Protein AF-A0A6G2D987-F1 (afdb_monomer_lite)

Structure (mmCIF, N/CA/C/O backbone):
data_AF-A0A6G2D987-F1
#
_entry.id   AF-A0A6G2D987-F1
#
loop_
_atom_site.group_PDB
_atom_site.id
_atom_site.type_symbol
_atom_site.label_atom_id
_atom_site.label_alt_id
_atom_site.label_comp_id
_atom_site.label_asym_id
_atom_site.label_entity_id
_atom_site.label_seq_id
_atom_site.pdbx_PDB_ins_code
_atom_site.Cartn_x
_atom_site.Cartn_y
_atom_site.Cartn_z
_atom_site.occupancy
_atom_site.B_iso_or_equiv
_atom_site.auth_seq_id
_atom_site.auth_comp_id
_atom_site.auth_asym_id
_atom_site.auth_atom_id
_atom_site.pdbx_PDB_model_num
ATOM 1 N N . ILE A 1 1 ? -11.519 9.032 15.284 1.00 76.81 1 ILE A N 1
ATOM 2 C CA . ILE A 1 1 ? -11.936 9.152 13.858 1.00 76.81 1 ILE A CA 1
ATOM 3 C C . ILE A 1 1 ? -11.381 10.424 13.221 1.00 76.81 1 ILE A C 1
ATOM 5 O O . ILE A 1 1 ? -10.622 10.294 12.270 1.00 76.81 1 ILE A O 1
ATOM 9 N N . ASN A 1 2 ? -11.698 11.618 13.744 1.00 85.25 2 ASN A N 1
ATOM 10 C CA . ASN A 1 2 ? -11.257 12.896 13.161 1.00 85.25 2 ASN A CA 1
ATOM 11 C C . ASN A 1 2 ? -9.733 12.971 12.940 1.00 85.25 2 ASN A C 1
ATOM 13 O O . ASN A 1 2 ? -9.279 13.287 11.845 1.00 85.25 2 ASN A O 1
ATOM 17 N N . ASP A 1 3 ? -8.944 12.543 13.926 1.00 89.19 3 ASP A N 1
ATOM 18 C CA . ASP A 1 3 ? -7.479 12.566 13.831 1.00 89.19 3 ASP A CA 1
ATOM 19 C C . ASP A 1 3 ? -6.942 11.689 12.690 1.00 89.19 3 ASP A C 1
ATOM 21 O O . ASP A 1 3 ? -6.034 12.094 11.975 1.00 89.19 3 ASP A O 1
ATOM 25 N N . MET A 1 4 ? -7.543 10.520 12.441 1.00 92.56 4 MET A N 1
ATOM 26 C CA . MET A 1 4 ? -7.134 9.645 11.332 1.00 92.56 4 MET A CA 1
ATOM 27 C C . MET A 1 4 ? -7.434 10.265 9.964 1.00 92.56 4 MET A C 1
ATOM 29 O O . MET A 1 4 ? -6.673 10.059 9.019 1.00 92.56 4 MET A O 1
ATOM 33 N N . LEU A 1 5 ? -8.519 11.038 9.856 1.00 94.19 5 LEU A N 1
ATOM 34 C CA . LEU A 1 5 ? -8.853 11.779 8.638 1.00 94.19 5 LEU A CA 1
ATOM 35 C C . LEU A 1 5 ? -7.885 12.949 8.422 1.00 94.19 5 LEU A C 1
ATOM 37 O O . LEU A 1 5 ? -7.445 13.173 7.295 1.00 94.19 5 LEU A O 1
ATOM 41 N N . LEU A 1 6 ? -7.496 13.646 9.493 1.00 96.44 6 LEU A N 1
ATOM 42 C CA . LEU A 1 6 ? -6.476 14.697 9.437 1.00 96.44 6 LEU A CA 1
ATOM 43 C C . LEU A 1 6 ? -5.104 14.137 9.044 1.00 96.44 6 LEU A C 1
ATOM 45 O O . LEU A 1 6 ? -4.430 14.721 8.198 1.00 96.44 6 LEU A O 1
ATOM 49 N N . ILE A 1 7 ? -4.717 12.979 9.583 1.00 97.06 7 ILE A N 1
ATOM 50 C CA . ILE A 1 7 ? -3.484 12.276 9.199 1.00 97.06 7 ILE A CA 1
ATOM 51 C C . ILE A 1 7 ? -3.520 11.895 7.716 1.00 97.06 7 ILE A C 1
ATOM 53 O O . ILE A 1 7 ? -2.552 12.115 6.992 1.00 97.06 7 ILE A O 1
ATOM 57 N N . ARG A 1 8 ? -4.651 11.378 7.227 1.00 97.00 8 ARG A N 1
ATOM 58 C CA . ARG A 1 8 ? -4.820 11.047 5.806 1.00 97.00 8 ARG A CA 1
ATOM 59 C C . ARG A 1 8 ? -4.686 12.274 4.910 1.00 97.00 8 ARG A C 1
ATOM 61 O O . ARG A 1 8 ? -4.002 12.222 3.890 1.00 97.00 8 ARG A O 1
ATOM 68 N N . LEU A 1 9 ? -5.305 13.390 5.298 1.00 96.88 9 LEU A N 1
ATOM 69 C CA . LEU A 1 9 ? -5.160 14.660 4.589 1.00 96.88 9 LEU A CA 1
ATOM 70 C C . LEU A 1 9 ? -3.699 15.124 4.578 1.00 96.88 9 LEU A C 1
ATOM 72 O O . LEU A 1 9 ? -3.197 15.530 3.530 1.00 96.88 9 LEU A O 1
ATOM 76 N N . PHE A 1 10 ? -3.009 15.021 5.716 1.00 97.38 10 PHE A N 1
ATOM 77 C CA . PHE A 1 10 ? -1.584 15.314 5.816 1.00 97.38 10 PHE A CA 1
ATOM 78 C C . PHE A 1 10 ? -0.765 14.461 4.835 1.00 97.38 10 PHE A C 1
ATOM 80 O O . PHE A 1 10 ? 0.037 15.014 4.083 1.00 97.38 10 PHE A O 1
ATOM 87 N N . PHE A 1 11 ? -1.008 13.149 4.747 1.00 98.06 11 PHE A N 1
ATOM 88 C CA . PHE A 1 11 ? -0.324 12.283 3.779 1.00 98.06 11 PHE A CA 1
ATOM 89 C C . PHE A 1 11 ? -0.594 12.685 2.324 1.00 98.06 11 PHE A C 1
ATOM 91 O O . PHE A 1 11 ? 0.346 12.796 1.536 1.00 98.06 11 PHE A O 1
ATOM 98 N N . TYR A 1 12 ? -1.838 13.008 1.959 1.00 96.75 12 TYR A N 1
ATOM 99 C CA . TYR A 1 12 ? -2.126 13.511 0.611 1.00 96.75 12 TYR A CA 1
ATOM 100 C C . TYR A 1 12 ? -1.392 14.818 0.297 1.00 96.75 12 TYR A C 1
ATOM 102 O O . TYR A 1 12 ? -0.868 14.976 -0.806 1.00 96.75 12 TYR A O 1
ATOM 110 N N . GLN A 1 13 ? -1.289 15.735 1.262 1.00 96.44 13 GLN A N 1
ATOM 111 C CA . GLN A 1 13 ? -0.483 16.943 1.091 1.00 96.44 13 GLN A CA 1
ATOM 112 C C . GLN A 1 13 ? 0.999 16.600 0.898 1.00 96.44 13 GLN A C 1
ATOM 114 O O . GLN A 1 13 ? 1.645 17.164 0.014 1.00 96.44 13 GLN A O 1
ATOM 119 N N . MET A 1 14 ? 1.537 15.652 1.671 1.00 96.56 14 MET A N 1
ATOM 120 C CA . MET A 1 14 ? 2.927 15.207 1.537 1.00 96.56 14 MET A CA 1
ATOM 121 C C . MET A 1 14 ? 3.220 14.640 0.145 1.00 96.56 14 MET A C 1
ATOM 123 O O . MET A 1 14 ? 4.253 14.975 -0.434 1.00 96.56 14 MET A O 1
ATOM 127 N N . LEU A 1 15 ? 2.301 13.871 -0.447 1.00 95.06 15 LEU A N 1
ATOM 128 C CA . LEU A 1 15 ? 2.470 13.310 -1.795 1.00 95.06 15 LEU A CA 1
ATOM 129 C C . LEU A 1 15 ? 2.647 14.371 -2.890 1.00 95.06 15 LEU A C 1
ATOM 131 O O . LEU A 1 15 ? 3.294 14.091 -3.899 1.00 95.06 15 LEU A O 1
ATOM 135 N N . ILE A 1 16 ? 2.142 15.589 -2.696 1.00 94.19 16 ILE A N 1
ATOM 136 C CA . ILE A 1 16 ? 2.274 16.695 -3.659 1.00 94.19 16 ILE A CA 1
ATOM 137 C C . ILE A 1 16 ? 3.572 17.486 -3.424 1.00 94.19 16 ILE A C 1
ATOM 139 O O . ILE A 1 16 ? 4.127 18.090 -4.345 1.00 94.19 16 ILE A O 1
ATOM 143 N N . ARG A 1 17 ? 4.105 17.468 -2.198 1.00 93.31 17 ARG A N 1
ATOM 144 C CA . ARG A 1 17 ? 5.300 18.234 -1.827 1.00 93.31 17 ARG A CA 1
ATOM 145 C C . ARG A 1 17 ? 6.576 17.673 -2.455 1.00 93.31 17 ARG A C 1
ATOM 147 O O . ARG A 1 17 ? 6.749 16.464 -2.623 1.00 93.31 17 ARG A O 1
ATOM 154 N N . LYS A 1 18 ? 7.505 18.588 -2.755 1.00 90.94 18 LYS A N 1
ATOM 155 C CA . LYS A 1 18 ? 8.862 18.270 -3.235 1.00 90.94 18 LYS A CA 1
ATOM 156 C C . LYS A 1 18 ? 9.834 17.966 -2.092 1.00 90.94 18 LYS A C 1
ATOM 158 O O . LYS A 1 18 ? 10.800 17.246 -2.291 1.00 90.94 18 LYS A O 1
ATOM 163 N N . ASP A 1 19 ? 9.576 18.500 -0.900 1.00 93.31 19 ASP A N 1
ATOM 16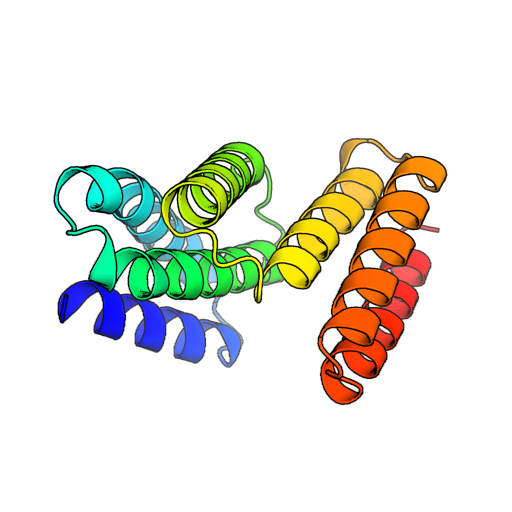4 C CA . ASP A 1 19 ? 10.429 18.384 0.286 1.00 93.31 19 ASP A CA 1
ATOM 165 C C . ASP A 1 19 ? 9.952 17.311 1.282 1.00 93.31 19 ASP A C 1
ATOM 167 O O . ASP A 1 19 ? 10.329 17.362 2.451 1.00 93.31 19 ASP A O 1
ATOM 171 N N . LEU A 1 20 ? 9.156 16.330 0.825 1.00 93.81 20 LEU A N 1
ATOM 172 C CA . LEU A 1 20 ? 8.602 15.237 1.642 1.00 93.81 20 LEU A CA 1
ATOM 173 C C . LEU A 1 20 ? 9.678 14.561 2.507 1.00 93.81 20 LEU A C 1
ATOM 175 O O . LEU A 1 20 ? 9.430 14.286 3.677 1.00 93.81 20 LEU A O 1
ATOM 179 N N . ALA A 1 21 ? 10.893 14.385 1.978 1.00 93.44 21 ALA A N 1
ATOM 180 C CA . ALA A 1 21 ? 12.013 13.769 2.692 1.00 93.44 21 ALA A CA 1
ATOM 181 C C . ALA A 1 21 ? 12.336 14.426 4.054 1.00 93.44 21 ALA A C 1
ATOM 183 O O . ALA A 1 21 ? 12.824 13.758 4.960 1.00 93.44 21 ALA A O 1
ATOM 184 N N . LYS A 1 22 ? 12.012 15.712 4.251 1.00 95.31 22 LYS A N 1
ATOM 185 C CA . LYS A 1 22 ? 12.189 16.402 5.544 1.00 95.31 22 LYS A CA 1
ATOM 186 C C . LYS A 1 22 ? 11.211 15.933 6.626 1.00 95.31 22 LYS A C 1
ATOM 188 O O . LYS A 1 22 ? 11.439 16.177 7.807 1.00 95.31 22 LYS A O 1
ATOM 193 N N . PHE A 1 23 ? 10.122 15.283 6.227 1.00 95.75 23 PHE A N 1
ATOM 194 C CA . PHE A 1 23 ? 9.012 14.880 7.084 1.00 95.75 23 PHE A CA 1
ATOM 195 C C . PHE A 1 23 ? 8.976 13.368 7.345 1.00 95.75 23 PHE A C 1
ATOM 197 O O . PHE A 1 23 ? 8.041 12.904 7.992 1.00 95.75 23 PHE A O 1
ATOM 204 N N . ILE A 1 24 ? 9.983 12.603 6.901 1.00 95.31 24 ILE A N 1
ATOM 205 C CA . ILE A 1 24 ? 10.034 11.134 7.046 1.00 95.31 24 ILE A CA 1
ATOM 206 C C . ILE A 1 24 ? 9.792 10.710 8.495 1.00 95.31 24 ILE A C 1
ATOM 208 O O . ILE A 1 24 ? 8.837 9.989 8.761 1.00 95.31 24 ILE A O 1
ATOM 212 N N . ASN A 1 25 ? 10.543 11.277 9.444 1.00 95.25 25 ASN A N 1
ATOM 213 C CA . ASN A 1 25 ? 10.391 10.958 10.867 1.00 95.25 25 ASN A CA 1
ATOM 214 C C . ASN A 1 25 ? 8.971 11.224 11.402 1.00 95.25 25 ASN A C 1
ATOM 216 O O . ASN A 1 25 ? 8.540 10.594 12.364 1.00 95.25 25 ASN A O 1
ATOM 220 N N . GLN A 1 26 ? 8.251 12.200 10.839 1.00 96.56 26 GLN A N 1
ATOM 221 C CA . GLN A 1 26 ? 6.865 12.477 11.228 1.00 96.56 26 GLN A CA 1
ATOM 222 C C . GLN A 1 26 ? 5.916 11.457 10.599 1.00 96.56 26 GLN A C 1
ATOM 224 O O . GLN A 1 26 ? 5.040 10.942 11.288 1.00 96.56 26 GLN A O 1
ATOM 229 N N . ILE A 1 27 ? 6.118 11.131 9.320 1.00 96.81 27 ILE A N 1
ATOM 230 C CA . ILE A 1 27 ? 5.339 10.119 8.603 1.00 96.81 27 ILE A CA 1
ATOM 231 C C . ILE A 1 27 ? 5.474 8.761 9.294 1.00 96.81 27 ILE A C 1
ATOM 233 O O . ILE A 1 27 ? 4.458 8.147 9.597 1.00 96.81 27 ILE A O 1
ATOM 237 N N . GLU A 1 28 ? 6.687 8.323 9.628 1.00 95.50 28 GLU A N 1
ATOM 238 C CA . GLU A 1 28 ? 6.925 7.049 10.318 1.00 95.50 28 GLU A CA 1
ATOM 239 C C . GLU A 1 28 ? 6.233 6.991 11.683 1.00 95.50 28 GLU A C 1
ATOM 241 O O . GLU A 1 28 ? 5.556 6.013 11.994 1.00 95.50 28 GLU A O 1
ATOM 246 N N . LYS A 1 29 ? 6.314 8.065 12.481 1.00 95.75 29 LYS A N 1
ATOM 247 C CA . LYS A 1 29 ? 5.600 8.145 13.767 1.00 95.75 29 LYS A CA 1
ATOM 248 C C . LYS A 1 29 ? 4.089 8.010 13.594 1.00 95.75 29 LYS A C 1
ATOM 250 O O . LYS A 1 29 ? 3.446 7.311 14.375 1.00 95.75 29 LYS A O 1
ATOM 255 N N . LEU A 1 30 ? 3.523 8.666 12.581 1.00 96.94 30 LEU A N 1
ATOM 256 C CA . LEU A 1 30 ? 2.097 8.562 12.274 1.00 96.94 30 LEU A CA 1
ATOM 257 C C . LEU A 1 30 ? 1.729 7.158 11.777 1.00 96.94 30 LEU A C 1
ATOM 259 O O . LEU A 1 30 ? 0.686 6.642 12.161 1.00 96.94 30 LEU A O 1
ATOM 263 N N . MET A 1 31 ? 2.587 6.514 10.987 1.00 96.31 31 MET A N 1
ATOM 264 C CA . MET A 1 31 ? 2.374 5.142 10.518 1.00 96.31 31 MET A CA 1
ATOM 265 C C . MET A 1 31 ? 2.363 4.127 11.665 1.00 96.31 31 MET A C 1
ATOM 267 O O . MET A 1 31 ? 1.446 3.310 11.747 1.00 96.31 31 MET A O 1
ATOM 271 N N . LEU A 1 32 ? 3.306 4.229 12.605 1.00 94.94 32 LEU A N 1
ATOM 272 C CA . LEU A 1 32 ? 3.313 3.402 13.816 1.00 94.94 32 LEU A CA 1
ATOM 273 C C . LEU A 1 32 ? 2.069 3.650 14.677 1.00 94.94 32 LEU A C 1
ATOM 275 O O . LEU A 1 32 ? 1.445 2.708 15.161 1.00 94.94 32 LEU A O 1
ATOM 279 N N . PHE A 1 33 ? 1.659 4.912 14.822 1.00 94.69 33 PHE A N 1
ATOM 280 C CA . PHE A 1 33 ? 0.421 5.252 15.517 1.00 94.69 33 PHE A CA 1
ATOM 281 C C . PHE A 1 33 ? -0.809 4.591 14.870 1.00 94.69 33 PHE A C 1
ATOM 283 O O . PHE A 1 33 ? -1.673 4.085 15.585 1.00 94.69 33 PHE A O 1
ATOM 290 N N . LEU A 1 34 ? -0.889 4.544 13.535 1.00 94.50 34 LEU A N 1
ATOM 291 C CA . LEU A 1 34 ? -2.011 3.929 12.813 1.00 94.50 34 LEU A CA 1
ATOM 292 C C . LEU A 1 34 ? -2.117 2.417 13.035 1.00 94.50 34 LEU A C 1
ATOM 294 O O . LEU A 1 34 ? -3.236 1.908 13.112 1.00 94.50 34 LEU A O 1
ATOM 298 N N . LEU A 1 35 ? -0.992 1.709 13.181 1.00 93.69 35 LEU A N 1
ATOM 299 C CA . LEU A 1 35 ? -1.001 0.284 13.535 1.00 93.69 35 LEU A CA 1
ATOM 300 C C . LEU A 1 35 ? -1.699 0.044 14.881 1.00 93.69 35 LEU A C 1
ATOM 302 O O . LEU A 1 35 ? -2.508 -0.875 15.019 1.00 93.69 35 LEU A O 1
ATOM 306 N N . GLU A 1 36 ? -1.450 0.922 15.849 1.00 92.19 36 GLU A N 1
ATOM 307 C CA . GLU A 1 36 ? -2.043 0.847 17.183 1.00 92.19 36 GLU A CA 1
ATOM 308 C C . GLU A 1 36 ? -3.523 1.265 17.204 1.00 92.19 36 GLU A C 1
ATOM 310 O O . GLU A 1 36 ? -4.305 0.740 18.003 1.00 92.19 36 GLU A O 1
ATOM 315 N N . GLN A 1 37 ? -3.958 2.145 16.290 1.00 90.25 37 GLN A N 1
ATOM 316 C CA . GLN A 1 37 ? -5.350 2.623 16.240 1.00 90.25 37 GLN A CA 1
ATOM 317 C C . GLN A 1 37 ? -6.377 1.520 15.997 1.00 90.25 37 GLN A C 1
ATOM 319 O O . GLN A 1 37 ? -7.539 1.645 16.392 1.00 90.25 37 GLN A O 1
ATOM 324 N N . LYS A 1 38 ? -5.964 0.404 15.408 1.00 83.75 38 LYS A N 1
ATOM 325 C CA . LYS A 1 38 ? -6.824 -0.759 15.197 1.00 83.75 38 LYS A CA 1
ATOM 326 C C . LYS A 1 38 ? -7.358 -1.373 16.494 1.00 83.75 38 LYS A C 1
ATOM 328 O O . LYS A 1 38 ? -8.449 -1.938 16.480 1.00 83.75 38 LYS A O 1
ATOM 333 N N . LYS A 1 39 ? -6.622 -1.241 17.605 1.00 86.94 39 LYS A N 1
ATOM 334 C CA . LYS A 1 39 ? -7.009 -1.775 18.924 1.00 86.94 39 LYS A CA 1
ATOM 335 C C . LYS A 1 39 ? -8.171 -1.006 19.558 1.00 86.94 39 LYS A C 1
ATOM 337 O O . LYS A 1 39 ? -8.884 -1.558 20.386 1.00 86.94 39 LYS A O 1
ATOM 342 N N . VAL A 1 40 ? -8.349 0.259 19.177 1.00 89.00 40 VAL A N 1
ATOM 343 C CA . VAL A 1 40 ? -9.330 1.182 19.778 1.00 89.00 40 VAL A CA 1
ATOM 344 C C . VAL A 1 40 ? -10.439 1.599 18.813 1.00 89.00 40 VAL A C 1
ATOM 346 O O . VAL A 1 40 ? -11.458 2.142 19.232 1.00 89.00 40 VAL A O 1
ATOM 349 N N . THR A 1 41 ? -10.253 1.361 17.516 1.00 91.25 41 THR A N 1
ATOM 350 C CA . THR A 1 41 ? -11.225 1.718 16.480 1.00 91.25 41 THR A CA 1
ATOM 351 C C . THR A 1 41 ? -12.251 0.603 16.311 1.00 91.25 41 THR A C 1
ATOM 353 O O . THR A 1 41 ? -11.908 -0.576 16.326 1.00 91.25 41 THR A O 1
ATOM 356 N N . GLN A 1 42 ? -13.517 0.974 16.134 1.00 92.75 42 GLN A N 1
ATOM 357 C CA . GLN A 1 42 ? -14.580 0.016 15.833 1.00 92.75 42 GLN A CA 1
ATOM 358 C C . GLN A 1 42 ? -14.455 -0.504 14.395 1.00 92.75 42 GLN A C 1
ATOM 360 O O . GLN A 1 42 ? -13.960 0.206 13.513 1.00 92.75 42 GLN A O 1
ATOM 365 N N . ILE A 1 43 ? -14.908 -1.734 14.153 1.00 92.00 43 ILE A N 1
ATOM 366 C CA . ILE A 1 43 ? -14.718 -2.436 12.877 1.00 92.00 43 ILE A CA 1
ATOM 367 C C . ILE A 1 43 ? -15.324 -1.681 11.686 1.00 92.00 43 ILE A C 1
ATOM 369 O O . ILE A 1 43 ? -14.728 -1.642 10.612 1.00 92.00 43 ILE A O 1
ATOM 373 N N . GLU A 1 44 ? -16.444 -0.986 11.892 1.00 91.94 44 GLU A N 1
ATOM 374 C CA . GLU A 1 44 ? -17.142 -0.197 10.871 1.00 91.94 44 GLU A CA 1
ATOM 375 C C . GLU A 1 44 ? -16.278 0.958 10.353 1.00 91.94 44 GLU A C 1
ATOM 377 O O . GLU A 1 44 ? -16.488 1.449 9.250 1.00 91.94 44 GLU A O 1
ATOM 382 N N . ASN A 1 45 ? -15.278 1.379 11.132 1.00 94.25 45 ASN A N 1
ATOM 383 C CA . ASN A 1 45 ? -14.366 2.469 10.804 1.00 94.25 45 ASN A CA 1
ATOM 384 C C . ASN A 1 45 ? -12.983 1.984 10.341 1.00 94.25 45 ASN A C 1
ATOM 386 O O . ASN A 1 45 ? -12.093 2.803 10.100 1.00 94.25 45 ASN A O 1
ATOM 390 N N . TYR A 1 46 ? -12.772 0.674 10.180 1.00 95.12 46 TYR A N 1
ATOM 391 C CA . TYR A 1 46 ? -11.485 0.126 9.735 1.00 95.12 46 TYR A CA 1
ATOM 392 C C . TYR A 1 46 ? -11.083 0.588 8.333 1.00 95.12 46 TYR A C 1
ATOM 394 O O . TYR A 1 46 ? -9.890 0.718 8.055 1.00 95.12 46 TYR A O 1
ATOM 402 N N . PHE A 1 47 ? -12.049 0.916 7.469 1.00 94.06 47 PHE A N 1
ATOM 403 C CA . PHE A 1 47 ? -11.765 1.485 6.150 1.00 94.06 47 PHE A CA 1
ATOM 404 C C . PHE A 1 47 ? -10.961 2.794 6.242 1.00 94.06 47 PHE A C 1
ATOM 406 O O . PHE A 1 47 ? -10.144 3.068 5.365 1.00 94.06 47 PHE A O 1
ATOM 413 N N . ILE A 1 48 ? -11.136 3.574 7.319 1.00 95.12 48 ILE A N 1
ATOM 414 C CA . ILE A 1 48 ? -10.378 4.808 7.549 1.00 95.12 48 ILE A CA 1
ATOM 415 C C . ILE A 1 48 ? -8.913 4.462 7.806 1.00 95.12 48 ILE A C 1
ATOM 417 O O . ILE A 1 48 ? -8.045 5.01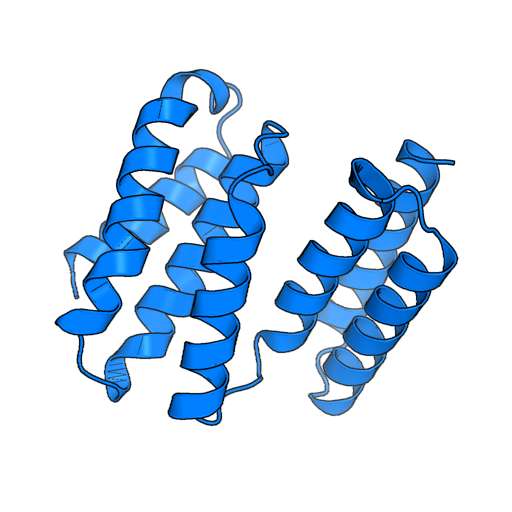3 7.140 1.00 95.12 48 ILE A O 1
ATOM 421 N N . ILE A 1 49 ? -8.635 3.514 8.709 1.00 95.56 49 ILE A N 1
ATOM 422 C CA . ILE A 1 49 ? -7.263 3.063 8.995 1.00 95.56 49 ILE A CA 1
ATOM 423 C C . ILE A 1 49 ? -6.617 2.510 7.727 1.00 95.56 49 ILE A C 1
ATOM 425 O O . ILE A 1 49 ? -5.503 2.904 7.397 1.00 95.56 49 ILE A O 1
ATOM 429 N N . ARG A 1 50 ? -7.325 1.641 6.994 1.00 96.44 50 ARG A N 1
ATOM 430 C CA . ARG A 1 50 ? -6.851 1.047 5.738 1.00 96.44 50 ARG A CA 1
ATOM 431 C C . ARG A 1 50 ? -6.438 2.116 4.733 1.00 96.44 50 ARG A C 1
ATOM 433 O O . ARG A 1 50 ? -5.317 2.095 4.233 1.00 96.44 50 ARG A O 1
ATOM 440 N N . ASP A 1 51 ? -7.338 3.048 4.435 1.00 96.56 51 ASP A N 1
ATOM 441 C CA . ASP A 1 51 ? -7.086 4.085 3.439 1.00 96.56 51 ASP A CA 1
ATOM 442 C C . ASP A 1 51 ? -5.957 5.028 3.887 1.00 96.56 51 ASP A C 1
ATOM 444 O O . ASP A 1 51 ? -5.131 5.440 3.069 1.00 96.56 51 ASP A O 1
ATOM 448 N N . THR A 1 52 ? -5.892 5.347 5.185 1.00 97.12 52 THR A N 1
ATOM 449 C CA . THR A 1 52 ? -4.826 6.180 5.749 1.00 97.12 52 THR A CA 1
ATOM 450 C C . THR A 1 52 ? -3.471 5.467 5.694 1.00 97.12 52 THR A C 1
ATOM 452 O O . THR A 1 52 ? -2.499 6.077 5.247 1.00 97.12 52 THR A O 1
ATOM 455 N N . LEU A 1 53 ? -3.400 4.179 6.050 1.00 97.19 53 LEU A N 1
ATOM 456 C CA . LEU A 1 53 ? -2.186 3.361 5.931 1.00 97.19 53 LEU A CA 1
ATOM 457 C C . LEU A 1 53 ? -1.686 3.318 4.487 1.00 97.19 53 LEU A C 1
ATOM 459 O O . LEU A 1 53 ? -0.518 3.605 4.252 1.00 97.19 53 LEU A O 1
ATOM 463 N N . ILE A 1 54 ? -2.566 3.054 3.516 1.00 97.56 54 ILE A N 1
ATOM 464 C CA . ILE A 1 54 ? -2.200 3.052 2.090 1.00 97.56 54 ILE A CA 1
ATOM 465 C C . ILE A 1 54 ? -1.602 4.405 1.684 1.00 97.56 54 ILE A C 1
ATOM 467 O O . ILE A 1 54 ? -0.551 4.447 1.049 1.00 97.56 54 ILE A O 1
ATOM 471 N N . SER A 1 55 ? -2.227 5.521 2.077 1.00 97.31 55 SER A N 1
ATOM 472 C CA . SER A 1 55 ? -1.700 6.850 1.738 1.00 97.31 55 SER A CA 1
ATOM 473 C C . SER A 1 55 ? -0.329 7.136 2.364 1.00 97.31 55 SER A C 1
ATOM 475 O O . SER A 1 55 ? 0.533 7.702 1.692 1.00 97.31 55 SER A O 1
ATOM 477 N N . GLY A 1 56 ? -0.090 6.698 3.603 1.00 97.44 56 GLY A N 1
ATOM 478 C CA . GLY A 1 56 ? 1.210 6.847 4.256 1.00 97.44 56 GLY A CA 1
ATOM 479 C C . GLY A 1 56 ? 2.281 5.926 3.667 1.00 97.44 56 GLY A C 1
ATOM 480 O O . GLY A 1 56 ? 3.412 6.366 3.463 1.00 97.44 56 GLY A O 1
ATOM 481 N N . MET A 1 57 ? 1.923 4.697 3.277 1.00 97.62 57 MET A N 1
ATOM 482 C CA . MET A 1 57 ? 2.811 3.807 2.519 1.00 97.62 57 MET A CA 1
ATOM 483 C C 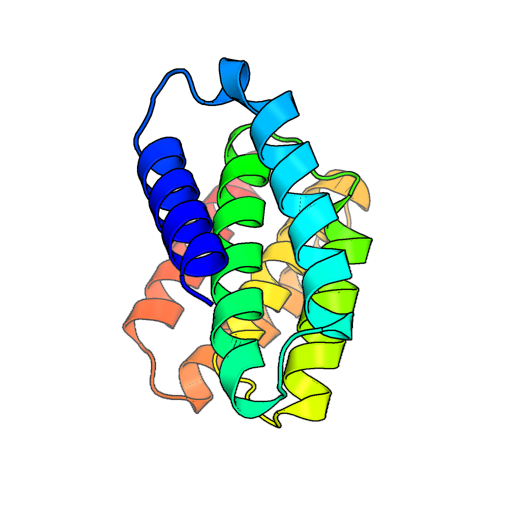. MET A 1 57 ? 3.235 4.440 1.190 1.00 97.62 57 MET A C 1
ATOM 485 O O . MET A 1 57 ? 4.416 4.409 0.861 1.00 97.62 57 MET A O 1
ATOM 489 N N . CYS A 1 58 ? 2.328 5.100 0.460 1.00 96.25 58 CYS A N 1
ATOM 490 C CA . CYS A 1 58 ? 2.703 5.848 -0.745 1.00 96.25 58 CYS A CA 1
ATOM 491 C C . CYS A 1 58 ? 3.711 6.974 -0.446 1.00 96.25 58 CYS A C 1
ATOM 493 O O . CYS A 1 58 ? 4.614 7.220 -1.247 1.00 96.25 58 CYS A O 1
ATOM 495 N N . CYS A 1 59 ? 3.581 7.670 0.692 1.00 97.06 59 CYS A N 1
ATOM 496 C CA . CYS A 1 59 ? 4.554 8.691 1.089 1.00 97.06 59 CYS A CA 1
ATOM 497 C C . CYS A 1 59 ? 5.940 8.088 1.326 1.00 97.06 59 CYS A C 1
ATOM 499 O O . CYS A 1 59 ? 6.924 8.635 0.832 1.00 97.06 59 CYS A O 1
ATOM 501 N N . LEU A 1 60 ? 6.002 6.980 2.065 1.00 96.06 60 LEU A N 1
ATOM 502 C CA . LEU A 1 60 ? 7.240 6.265 2.369 1.00 96.06 60 LEU A CA 1
ATOM 503 C C . LEU A 1 60 ? 7.892 5.686 1.103 1.00 96.06 60 LEU A C 1
ATOM 505 O O . LEU A 1 60 ? 9.096 5.836 0.900 1.00 96.06 60 LEU A O 1
ATOM 509 N N . GLU A 1 61 ? 7.089 5.133 0.193 1.00 94.06 61 GLU A N 1
ATOM 510 C CA . GLU A 1 61 ? 7.555 4.608 -1.092 1.00 94.06 61 GLU A CA 1
ATOM 511 C C . GLU A 1 61 ? 8.192 5.701 -1.961 1.00 94.06 61 GLU A C 1
ATOM 513 O O . GLU A 1 61 ? 9.259 5.497 -2.540 1.00 94.06 61 GLU A O 1
ATOM 518 N N . LYS A 1 62 ? 7.603 6.906 -1.987 1.00 92.94 62 LYS A N 1
ATOM 519 C CA . LYS A 1 62 ? 8.129 8.051 -2.750 1.00 92.94 62 LYS A CA 1
ATOM 520 C C . LYS A 1 62 ? 9.537 8.479 -2.310 1.00 92.94 62 LYS A C 1
ATOM 522 O O . LYS A 1 62 ? 10.262 9.085 -3.097 1.00 92.94 62 LYS A O 1
ATOM 527 N N . VAL A 1 63 ? 9.926 8.175 -1.073 1.00 92.88 63 VAL A N 1
ATOM 528 C CA . VAL A 1 63 ? 11.273 8.436 -0.531 1.00 92.88 63 VAL A CA 1
ATOM 529 C C . VAL A 1 63 ? 12.119 7.178 -0.358 1.00 92.88 63 VAL A C 1
ATOM 531 O O . VAL A 1 63 ? 13.233 7.267 0.149 1.00 92.88 63 VAL A O 1
ATOM 534 N N . GLY A 1 64 ? 11.625 6.022 -0.804 1.00 90.44 64 GLY A N 1
ATOM 535 C CA . GLY A 1 64 ? 12.355 4.758 -0.772 1.00 90.44 64 GLY A CA 1
ATOM 536 C C . GLY A 1 64 ? 12.492 4.116 0.611 1.00 90.44 64 GLY A C 1
ATOM 537 O O . GLY A 1 64 ? 13.324 3.228 0.764 1.00 90.44 64 GLY A O 1
ATOM 538 N N . VAL A 1 65 ? 11.701 4.527 1.606 1.00 91.75 65 VAL A N 1
ATOM 539 C CA . VAL A 1 65 ? 11.696 3.907 2.943 1.00 91.75 65 VAL A CA 1
ATOM 540 C C . VAL A 1 65 ? 10.691 2.758 2.942 1.00 91.75 65 VAL A C 1
ATOM 542 O O . VAL A 1 65 ? 9.491 2.987 3.043 1.00 91.75 65 VAL A O 1
ATOM 545 N N . THR A 1 66 ? 11.161 1.519 2.798 1.00 89.06 66 THR A N 1
ATOM 546 C CA . THR A 1 66 ? 10.270 0.350 2.632 1.00 89.06 66 THR A CA 1
ATOM 547 C C . THR A 1 66 ? 10.484 -0.788 3.618 1.00 89.06 66 THR A C 1
ATOM 549 O O . THR A 1 66 ? 9.730 -1.757 3.590 1.00 89.06 66 THR A O 1
ATOM 552 N N . ASP A 1 67 ? 11.456 -0.677 4.519 1.00 87.00 67 ASP A N 1
ATOM 553 C CA . ASP A 1 67 ? 11.824 -1.765 5.438 1.00 87.00 67 ASP A CA 1
ATOM 554 C C . ASP A 1 67 ? 10.679 -2.154 6.390 1.00 87.00 67 ASP A C 1
ATOM 556 O O . ASP A 1 67 ? 10.556 -3.304 6.798 1.00 87.00 67 ASP A O 1
ATOM 560 N N . CYS A 1 68 ? 9.785 -1.211 6.692 1.00 86.69 68 CYS A N 1
ATOM 561 C CA . CYS A 1 68 ? 8.625 -1.401 7.564 1.00 86.69 68 CYS A CA 1
ATOM 562 C C . CYS A 1 68 ? 7.343 -1.858 6.838 1.00 86.69 68 CYS A C 1
ATOM 564 O O . CYS A 1 68 ? 6.292 -1.990 7.464 1.00 86.69 68 CYS A O 1
ATOM 566 N N . PHE A 1 69 ? 7.383 -2.104 5.522 1.00 93.88 69 PHE A N 1
ATOM 567 C CA . PHE A 1 69 ? 6.165 -2.391 4.748 1.00 93.88 69 PHE A CA 1
ATOM 568 C C . PHE A 1 69 ? 5.478 -3.696 5.150 1.00 93.88 69 PHE A C 1
ATOM 570 O O . PHE A 1 69 ? 4.254 -3.769 5.072 1.00 93.88 69 PHE A O 1
ATOM 577 N N . ASN A 1 70 ? 6.226 -4.690 5.632 1.00 92.81 70 ASN A N 1
ATOM 578 C CA . ASN A 1 70 ? 5.657 -5.976 6.040 1.00 92.81 70 ASN A CA 1
ATOM 579 C C . ASN A 1 70 ? 4.636 -5.822 7.179 1.00 92.81 70 ASN A C 1
ATOM 581 O O . ASN A 1 70 ? 3.567 -6.433 7.128 1.00 92.81 70 ASN A O 1
ATOM 585 N N . ASP A 1 71 ? 4.909 -4.947 8.151 1.00 94.44 71 ASP A N 1
ATOM 586 C CA . ASP A 1 71 ? 3.997 -4.689 9.270 1.00 94.44 71 ASP A CA 1
ATOM 587 C C . ASP A 1 71 ? 2.700 -4.025 8.787 1.00 94.44 71 ASP A C 1
ATOM 589 O O . ASP A 1 71 ? 1.595 -4.404 9.189 1.00 94.44 71 ASP A O 1
ATOM 593 N N . TYR A 1 72 ? 2.812 -3.065 7.864 1.00 96.12 72 TYR A N 1
ATOM 594 C CA . TYR A 1 72 ? 1.652 -2.382 7.293 1.00 96.12 72 TYR A CA 1
ATOM 595 C C . TYR A 1 72 ? 0.828 -3.305 6.394 1.00 96.12 72 TYR A C 1
ATOM 597 O O . TYR A 1 72 ? -0.399 -3.301 6.485 1.00 96.12 72 TYR A O 1
ATOM 605 N N . LEU A 1 73 ? 1.476 -4.131 5.570 1.00 96.12 73 LEU A N 1
ATOM 606 C CA . LEU A 1 73 ? 0.805 -5.100 4.704 1.00 96.12 73 LEU A CA 1
ATOM 607 C C . LEU A 1 73 ? 0.068 -6.167 5.517 1.00 96.12 73 LEU A C 1
ATOM 609 O O . LEU A 1 73 ? -1.081 -6.479 5.204 1.00 96.12 73 LEU A O 1
ATOM 613 N N . SER A 1 74 ? 0.680 -6.662 6.594 1.00 95.19 74 SER A N 1
ATOM 614 C CA . SER A 1 74 ? 0.032 -7.573 7.543 1.00 95.19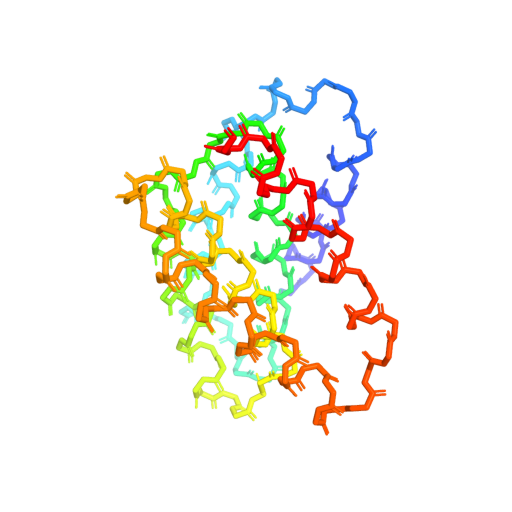 74 SER A CA 1
ATOM 615 C C . SER A 1 74 ? -1.202 -6.928 8.184 1.00 95.19 74 SER A C 1
ATOM 617 O O . SER A 1 74 ? -2.287 -7.516 8.214 1.00 95.19 74 SER A O 1
ATOM 619 N N . CYS A 1 75 ? -1.089 -5.664 8.608 1.00 95.50 75 CYS A N 1
ATOM 620 C CA . CYS A 1 75 ? -2.220 -4.926 9.164 1.00 95.50 75 CYS A CA 1
ATOM 621 C C . CYS A 1 75 ? -3.360 -4.740 8.149 1.00 95.50 75 CYS A C 1
ATOM 623 O O . CYS A 1 75 ? -4.523 -4.969 8.494 1.00 95.50 75 CYS A O 1
ATOM 625 N N . LEU A 1 76 ? -3.038 -4.373 6.903 1.00 96.88 76 LEU A N 1
ATOM 626 C CA . LEU A 1 76 ? -4.009 -4.242 5.814 1.00 96.88 76 LEU A CA 1
ATOM 627 C C . LEU A 1 76 ? -4.707 -5.573 5.521 1.00 96.88 76 LEU A C 1
ATOM 629 O O . LEU A 1 76 ? -5.924 -5.584 5.347 1.00 96.88 76 LEU A O 1
ATOM 633 N N . GLN A 1 77 ? -3.964 -6.682 5.501 1.00 95.88 77 GLN A N 1
ATOM 634 C CA . GLN A 1 77 ? -4.524 -8.015 5.298 1.00 95.88 77 GLN A CA 1
ATOM 635 C C . GLN A 1 77 ? -5.527 -8.372 6.399 1.00 95.88 77 GLN A C 1
ATOM 637 O O . GLN A 1 77 ? -6.663 -8.717 6.091 1.00 95.88 77 GLN A O 1
ATOM 642 N N . GLU A 1 78 ? -5.162 -8.192 7.669 1.00 95.25 78 GLU A N 1
ATOM 643 C CA . GLU A 1 78 ? -6.074 -8.485 8.778 1.00 95.25 78 GLU A CA 1
ATOM 644 C C . GLU A 1 78 ? -7.304 -7.559 8.777 1.00 95.25 78 GLU A C 1
ATOM 646 O O . GLU A 1 78 ? -8.396 -7.991 9.143 1.00 95.25 78 GLU A O 1
ATOM 651 N N . ILE A 1 79 ? -7.164 -6.291 8.361 1.00 95.69 79 ILE A N 1
ATOM 652 C CA . ILE A 1 79 ? -8.323 -5.405 8.180 1.00 95.69 79 ILE A CA 1
ATOM 653 C C . ILE A 1 79 ? -9.261 -5.976 7.113 1.00 95.69 79 ILE A C 1
ATOM 655 O O . ILE A 1 79 ? -10.447 -6.118 7.399 1.00 95.69 79 ILE A O 1
ATOM 659 N N . MET A 1 80 ? -8.746 -6.332 5.930 1.00 95.56 80 MET A N 1
ATOM 660 C CA . MET A 1 80 ? -9.566 -6.890 4.847 1.00 95.56 80 MET A CA 1
ATOM 661 C C . MET A 1 80 ? -10.249 -8.195 5.264 1.00 95.56 80 MET A C 1
ATOM 663 O O . MET A 1 80 ? -11.429 -8.370 4.984 1.00 95.56 80 MET A O 1
ATOM 667 N N . ASP A 1 81 ? -9.555 -9.079 5.982 1.00 95.44 81 ASP A N 1
ATOM 668 C CA . ASP A 1 81 ? -10.131 -10.345 6.445 1.00 95.44 81 ASP A CA 1
ATOM 669 C C . ASP A 1 81 ? -11.217 -10.133 7.507 1.00 95.44 81 ASP A C 1
ATOM 671 O O . ASP A 1 81 ? -12.219 -10.845 7.530 1.00 95.44 81 ASP A O 1
ATOM 675 N N . LYS A 1 82 ? -11.075 -9.125 8.372 1.00 95.12 82 LYS A N 1
ATOM 676 C CA . LYS A 1 82 ? -12.107 -8.796 9.364 1.00 95.12 82 LYS A CA 1
ATOM 677 C C . LYS A 1 82 ? -13.325 -8.125 8.743 1.00 95.12 82 LYS A C 1
ATOM 679 O O . LYS A 1 82 ? -14.445 -8.430 9.140 1.00 95.12 82 LYS A O 1
ATOM 684 N N . THR A 1 83 ? -13.125 -7.207 7.801 1.00 94.94 83 THR A N 1
ATOM 685 C CA . THR A 1 83 ? -14.227 -6.456 7.184 1.00 94.94 83 THR A CA 1
ATOM 686 C C . THR A 1 83 ? -14.832 -7.161 5.974 1.00 94.94 83 THR A C 1
ATOM 688 O O . THR A 1 83 ? -15.888 -6.741 5.512 1.00 94.94 83 THR A O 1
ATOM 691 N N . GLN A 1 84 ? -14.164 -8.194 5.444 1.00 94.69 84 GLN A N 1
ATOM 692 C CA . GLN A 1 84 ? -14.466 -8.830 4.154 1.00 94.69 84 GLN A CA 1
ATOM 693 C C . GLN A 1 84 ? -14.476 -7.830 2.979 1.00 94.69 84 GLN A C 1
ATOM 695 O O . GLN A 1 84 ? -15.066 -8.078 1.929 1.00 94.69 84 GLN A O 1
ATOM 700 N N . ASP A 1 85 ? -13.802 -6.688 3.146 1.00 93.19 85 ASP A N 1
ATOM 701 C CA . ASP A 1 85 ? -13.688 -5.646 2.127 1.00 93.19 85 ASP A CA 1
ATOM 702 C C . ASP A 1 85 ? -12.318 -5.727 1.451 1.00 93.19 85 ASP A C 1
ATOM 704 O O . ASP A 1 85 ? -11.317 -5.205 1.947 1.00 93.19 85 ASP A O 1
ATOM 708 N N . TYR A 1 86 ? -12.305 -6.351 0.274 1.00 93.50 86 TYR A N 1
ATOM 709 C CA . TYR A 1 86 ? -11.112 -6.552 -0.543 1.00 93.50 86 TYR A CA 1
ATOM 710 C C . TYR A 1 86 ? -10.954 -5.522 -1.671 1.00 93.50 86 TYR A C 1
ATOM 712 O O . TYR A 1 86 ? -10.091 -5.692 -2.531 1.00 93.50 86 TYR A O 1
ATOM 720 N N . GLN A 1 87 ? -11.716 -4.421 -1.684 1.00 90.50 87 GLN A N 1
ATOM 721 C CA . GLN A 1 87 ? -11.650 -3.430 -2.772 1.00 90.50 87 GLN A CA 1
ATOM 722 C C . GLN A 1 87 ? -10.240 -2.852 -2.983 1.00 90.50 87 GLN A C 1
ATOM 724 O O . GLN A 1 87 ? -9.875 -2.476 -4.094 1.00 90.50 87 GLN A O 1
ATOM 729 N N . LYS A 1 88 ? -9.421 -2.780 -1.923 1.00 94.50 88 LYS A N 1
ATOM 730 C CA . LYS A 1 88 ? -8.038 -2.266 -1.978 1.00 94.50 88 LYS A CA 1
ATOM 731 C C . LYS A 1 88 ? -6.968 -3.350 -2.151 1.00 94.50 88 LYS A C 1
ATOM 733 O O . LYS A 1 88 ? -5.781 -3.024 -2.167 1.00 94.50 88 LYS A O 1
ATOM 738 N N . LYS A 1 89 ? -7.355 -4.615 -2.341 1.00 96.00 89 LYS A N 1
ATOM 739 C CA . LYS A 1 89 ? -6.424 -5.731 -2.565 1.00 96.00 89 LYS A CA 1
ATOM 740 C C . LYS A 1 89 ? -5.474 -5.525 -3.760 1.00 96.00 89 LYS A C 1
ATOM 742 O O . LYS A 1 89 ? -4.302 -5.872 -3.604 1.00 96.00 89 LYS A O 1
ATOM 747 N N . PRO A 1 90 ? -5.877 -4.901 -4.891 1.00 97.50 90 PRO A N 1
ATOM 748 C CA . PRO A 1 90 ? -4.938 -4.611 -5.976 1.00 97.50 90 PRO A CA 1
ATOM 749 C C . PRO A 1 90 ? -3.744 -3.751 -5.531 1.00 97.50 90 PRO A C 1
ATOM 751 O O . PRO A 1 90 ? -2.612 -4.005 -5.937 1.00 97.50 90 PRO A O 1
ATOM 754 N N . LEU A 1 91 ? -3.964 -2.782 -4.635 1.00 96.75 91 LEU A N 1
ATOM 755 C CA . LEU A 1 91 ? -2.897 -1.920 -4.114 1.00 96.75 91 LEU A CA 1
ATOM 756 C C . LEU A 1 91 ? -1.955 -2.675 -3.168 1.00 96.75 91 LEU A C 1
ATOM 758 O O . LEU A 1 91 ? -0.757 -2.415 -3.159 1.00 96.75 91 LEU A O 1
ATOM 762 N N . VAL A 1 92 ? -2.471 -3.644 -2.408 1.00 97.25 92 VAL A N 1
ATOM 763 C CA . VAL A 1 92 ? -1.634 -4.537 -1.588 1.00 97.25 92 VAL A CA 1
ATOM 764 C C . VAL A 1 92 ? -0.709 -5.365 -2.478 1.00 97.25 92 VAL A C 1
ATOM 766 O O . VAL A 1 92 ? 0.490 -5.421 -2.223 1.00 97.25 92 VAL A O 1
ATOM 769 N N . PHE A 1 93 ? -1.236 -5.945 -3.560 1.00 98.19 93 PHE A N 1
ATOM 770 C CA . PHE A 1 93 ? -0.408 -6.654 -4.538 1.00 98.19 93 PHE A CA 1
ATOM 771 C C . PHE A 1 93 ? 0.608 -5.740 -5.232 1.00 98.19 93 PHE A C 1
ATOM 773 O O . PHE A 1 93 ? 1.722 -6.179 -5.498 1.00 98.19 93 PHE A O 1
ATOM 780 N N . MET A 1 94 ? 0.264 -4.470 -5.463 1.00 97.62 94 MET A N 1
ATOM 781 C CA . MET A 1 94 ? 1.208 -3.477 -5.980 1.00 97.62 94 MET A CA 1
ATOM 782 C C . MET A 1 94 ? 2.409 -3.282 -5.053 1.00 97.62 94 MET A C 1
ATOM 784 O O . MET A 1 94 ? 3.551 -3.328 -5.501 1.00 97.62 94 MET A O 1
ATOM 788 N N . PHE A 1 95 ? 2.179 -3.110 -3.751 1.00 96.88 95 PHE A N 1
ATOM 789 C CA . PHE A 1 95 ? 3.284 -3.000 -2.796 1.00 96.88 95 PHE A CA 1
ATOM 790 C C . PHE A 1 95 ? 4.123 -4.282 -2.722 1.00 96.88 95 PHE A C 1
ATOM 792 O O . PHE A 1 95 ? 5.349 -4.194 -2.678 1.00 96.88 95 PHE A O 1
ATOM 799 N N . LEU A 1 96 ? 3.482 -5.454 -2.775 1.00 96.69 96 LEU A N 1
ATOM 800 C CA . LEU A 1 96 ? 4.176 -6.744 -2.779 1.00 96.69 96 LEU A CA 1
ATOM 801 C C . LEU A 1 96 ? 5.064 -6.921 -4.017 1.00 96.69 96 LEU A C 1
ATOM 803 O O . LEU A 1 96 ? 6.218 -7.319 -3.873 1.00 96.69 96 LEU A O 1
ATOM 807 N N . TRP A 1 97 ? 4.596 -6.563 -5.221 1.00 97.50 97 TRP A N 1
ATOM 808 C CA . TRP A 1 97 ? 5.457 -6.651 -6.407 1.00 97.50 97 TRP A CA 1
ATOM 809 C C . TRP A 1 97 ? 6.657 -5.709 -6.298 1.00 97.50 97 TRP A C 1
ATOM 811 O O . TRP A 1 97 ? 7.761 -6.068 -6.703 1.00 97.50 97 TRP A O 1
ATOM 821 N N . LYS A 1 98 ? 6.468 -4.506 -5.732 1.00 95.25 98 LYS A N 1
ATOM 822 C CA . LYS A 1 98 ? 7.550 -3.522 -5.577 1.00 95.25 98 LYS A CA 1
ATOM 823 C C . LYS A 1 98 ? 8.616 -4.037 -4.615 1.00 95.25 98 LYS A C 1
ATOM 825 O O . LYS A 1 98 ? 9.806 -3.863 -4.877 1.00 95.25 98 LYS A O 1
ATOM 830 N N . GLN A 1 99 ? 8.204 -4.696 -3.531 1.00 93.44 99 GLN A N 1
ATOM 831 C CA . GLN A 1 99 ? 9.121 -5.368 -2.611 1.00 93.44 99 GLN A CA 1
ATOM 832 C C . GLN A 1 99 ? 9.853 -6.532 -3.286 1.00 93.44 99 GLN A C 1
ATOM 834 O O . GLN A 1 99 ? 11.076 -6.605 -3.166 1.00 93.44 99 GLN A O 1
ATOM 839 N N . ALA A 1 100 ? 9.150 -7.369 -4.052 1.00 95.12 100 ALA A N 1
ATOM 840 C CA . ALA A 1 100 ? 9.759 -8.485 -4.774 1.00 95.12 100 ALA A CA 1
ATOM 841 C C . ALA A 1 100 ? 10.824 -8.016 -5.786 1.00 95.12 100 ALA A C 1
ATOM 843 O O . ALA A 1 100 ? 11.928 -8.559 -5.825 1.00 95.12 100 ALA A O 1
ATOM 844 N N . LEU A 1 101 ? 10.564 -6.932 -6.531 1.00 94.19 101 LEU A N 1
ATOM 845 C CA . LEU A 1 101 ? 11.556 -6.330 -7.434 1.00 94.19 101 LEU A CA 1
ATOM 846 C C . LEU A 1 101 ? 12.756 -5.735 -6.681 1.00 94.19 101 LEU A C 1
ATOM 848 O O . LEU A 1 101 ? 13.903 -5.922 -7.086 1.00 94.19 101 LEU A O 1
ATOM 852 N N . ARG A 1 102 ? 12.506 -4.990 -5.596 1.00 90.44 102 ARG A N 1
ATOM 853 C CA . ARG A 1 102 ? 13.535 -4.190 -4.909 1.00 90.44 102 ARG A CA 1
ATOM 854 C C . ARG A 1 102 ? 14.401 -4.999 -3.947 1.00 90.44 102 ARG A C 1
ATOM 856 O O . ARG A 1 102 ? 15.616 -4.807 -3.923 1.00 90.44 102 ARG A O 1
ATOM 863 N N . VAL A 1 103 ? 13.768 -5.812 -3.107 1.00 88.06 103 VAL A N 1
ATOM 864 C CA . VAL A 1 103 ? 14.394 -6.483 -1.959 1.00 88.06 103 VAL A CA 1
ATOM 865 C C . VAL A 1 103 ? 14.791 -7.903 -2.336 1.00 88.06 103 VAL A C 1
ATOM 867 O O . VAL A 1 103 ? 15.955 -8.269 -2.199 1.00 88.06 103 VAL A O 1
ATOM 870 N N . GLU A 1 104 ? 13.842 -8.681 -2.854 1.00 88.19 104 GLU A N 1
ATOM 871 C CA . GLU A 1 104 ? 14.044 -10.101 -3.177 1.00 88.19 104 GLU A CA 1
ATOM 872 C C . GLU A 1 104 ? 14.769 -10.283 -4.517 1.00 88.19 104 GLU A C 1
ATOM 874 O O . GLU A 1 104 ? 15.419 -11.304 -4.738 1.00 88.19 104 GLU A O 1
ATOM 879 N N . ARG A 1 105 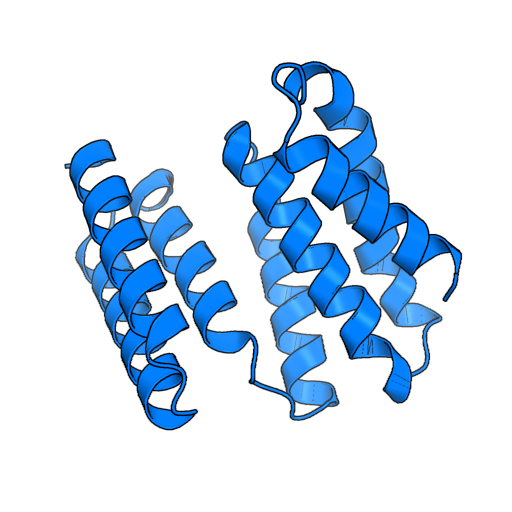? 14.699 -9.266 -5.391 1.00 91.75 105 ARG A N 1
ATOM 880 C CA . ARG A 1 105 ? 15.168 -9.300 -6.786 1.00 91.75 105 ARG A CA 1
ATOM 881 C C . ARG A 1 105 ? 14.577 -10.478 -7.564 1.00 91.75 105 ARG A C 1
ATOM 883 O O . ARG A 1 105 ? 15.216 -11.022 -8.464 1.00 91.75 105 ARG A O 1
ATOM 890 N N . ASP A 1 106 ? 13.346 -10.845 -7.221 1.00 96.31 106 ASP A N 1
ATOM 891 C CA . ASP A 1 106 ? 12.603 -11.925 -7.855 1.00 96.31 106 ASP A CA 1
ATOM 892 C C . ASP A 1 106 ? 11.557 -11.340 -8.806 1.00 96.31 106 ASP A C 1
ATOM 894 O O . ASP A 1 106 ? 10.455 -10.937 -8.420 1.00 96.31 106 ASP A O 1
ATOM 898 N N . PHE A 1 107 ? 11.924 -11.285 -10.085 1.00 96.19 107 PHE A N 1
ATOM 899 C CA . PHE A 1 107 ? 11.035 -10.803 -11.135 1.00 96.19 107 PHE A CA 1
ATOM 900 C C . PHE A 1 107 ? 9.808 -11.703 -11.322 1.00 96.19 107 PHE A C 1
ATOM 902 O O . PHE A 1 107 ? 8.718 -11.195 -11.571 1.00 96.19 107 PHE A O 1
ATOM 909 N N . SER A 1 108 ? 9.963 -13.023 -11.184 1.00 96.69 108 SER A N 1
ATOM 910 C CA . SER A 1 108 ? 8.860 -13.964 -11.419 1.00 96.69 108 SER A CA 1
ATOM 911 C C . SER A 1 108 ? 7.794 -13.815 -10.336 1.00 96.69 108 SER A C 1
ATOM 913 O O . SER A 1 108 ? 6.596 -13.770 -10.624 1.00 96.69 108 SER A O 1
ATOM 915 N N . LEU A 1 109 ? 8.232 -13.672 -9.083 1.00 97.62 109 LEU A N 1
ATOM 916 C CA . LEU A 1 109 ? 7.349 -13.394 -7.959 1.00 97.62 109 LEU A CA 1
ATOM 917 C C . LEU A 1 109 ? 6.669 -12.027 -8.112 1.00 97.62 109 LEU A C 1
ATOM 919 O O . LEU A 1 109 ? 5.448 -11.934 -7.968 1.00 97.62 109 LEU A O 1
ATOM 923 N N . ALA A 1 110 ? 7.418 -10.988 -8.487 1.00 97.69 110 ALA A N 1
ATOM 924 C CA . ALA A 1 110 ? 6.851 -9.669 -8.749 1.00 97.69 110 ALA A CA 1
ATOM 925 C C . ALA A 1 110 ? 5.791 -9.689 -9.862 1.00 97.69 110 ALA A C 1
ATOM 927 O O . ALA A 1 110 ? 4.700 -9.140 -9.691 1.00 97.69 110 ALA A O 1
ATOM 928 N N . GLU A 1 111 ? 6.071 -10.368 -10.976 1.00 98.00 111 GLU A N 1
ATOM 929 C CA . GLU A 1 111 ? 5.128 -10.513 -12.084 1.00 98.00 111 GLU A CA 1
ATOM 930 C C . GLU A 1 111 ? 3.855 -11.236 -11.631 1.00 98.00 111 GLU A C 1
ATOM 932 O O . GLU A 1 111 ? 2.750 -10.806 -11.966 1.00 98.00 111 GLU A O 1
ATOM 937 N N . SER A 1 112 ? 3.976 -12.277 -10.801 1.00 98.38 112 SER A N 1
ATOM 938 C CA . SER A 1 112 ? 2.814 -12.989 -10.259 1.00 98.38 112 SER A CA 1
ATOM 939 C C . SER A 1 112 ? 1.896 -12.073 -9.433 1.00 98.38 112 SER A C 1
ATOM 941 O O . SER A 1 112 ? 0.665 -12.127 -9.567 1.00 98.38 112 SER A O 1
ATOM 943 N N . PHE A 1 113 ? 2.473 -11.164 -8.638 1.00 98.50 113 PHE A N 1
ATOM 944 C CA . PHE A 1 113 ? 1.718 -10.166 -7.885 1.00 98.50 113 PHE A CA 1
ATOM 945 C C . PHE A 1 113 ? 1.086 -9.120 -8.804 1.00 98.50 113 PHE A C 1
ATOM 947 O O . PHE A 1 113 ? -0.078 -8.765 -8.607 1.00 98.50 113 PHE A O 1
ATOM 954 N N . TYR A 1 114 ? 1.792 -8.670 -9.842 1.00 98.44 114 TYR A N 1
ATOM 955 C CA . TYR A 1 114 ? 1.233 -7.775 -10.855 1.00 98.44 114 TYR A CA 1
ATOM 956 C C . TYR A 1 114 ? 0.027 -8.386 -11.575 1.00 98.44 114 TYR A C 1
ATOM 958 O O . TYR A 1 114 ? -1.034 -7.757 -11.631 1.00 98.44 114 TYR A O 1
ATOM 966 N N . GLN A 1 115 ? 0.131 -9.631 -12.044 1.00 98.25 115 GLN A N 1
ATOM 967 C CA . GLN A 1 115 ? -0.989 -10.316 -12.694 1.00 98.25 115 GLN A CA 1
ATOM 968 C C . GLN A 1 115 ? -2.171 -10.499 -11.736 1.00 98.25 115 GLN A C 1
ATOM 970 O O . GLN A 1 115 ? -3.322 -10.272 -12.122 1.00 98.25 115 GLN A O 1
ATOM 975 N N . SER A 1 116 ? -1.899 -10.834 -10.470 1.00 98.06 116 SER A N 1
ATOM 976 C CA . SER A 1 116 ? -2.928 -10.941 -9.428 1.00 98.06 116 SER A CA 1
ATOM 977 C C . SER A 1 116 ? -3.632 -9.602 -9.187 1.00 98.06 116 SER A C 1
ATOM 979 O O . SER A 1 116 ? -4.861 -9.544 -9.146 1.00 98.06 116 SER A O 1
ATOM 981 N N . SER A 1 117 ? -2.869 -8.509 -9.094 1.00 97.75 117 SER A N 1
ATOM 982 C CA . SER A 1 117 ? -3.392 -7.149 -8.932 1.00 97.75 117 SER A CA 1
ATOM 983 C C . SER A 1 117 ? -4.292 -6.740 -10.096 1.00 97.75 117 SER A C 1
ATOM 985 O O . SER A 1 117 ? -5.430 -6.310 -9.892 1.00 97.75 117 SER A O 1
ATOM 987 N N . LYS A 1 118 ? -3.808 -6.943 -11.326 1.00 97.81 118 LYS A N 1
ATOM 988 C CA . LYS A 1 118 ? -4.529 -6.619 -12.556 1.00 97.81 118 LYS A CA 1
ATOM 989 C C . LYS A 1 118 ? -5.821 -7.420 -12.687 1.00 97.81 118 LYS A C 1
ATOM 991 O O . LYS A 1 118 ? -6.868 -6.833 -12.943 1.00 97.81 118 LYS A O 1
ATOM 996 N N . THR A 1 119 ? -5.757 -8.734 -12.469 1.00 96.94 119 THR A N 1
ATOM 997 C CA . THR A 1 119 ? -6.930 -9.621 -12.519 1.00 96.94 119 THR A CA 1
ATOM 998 C C . THR A 1 119 ? -7.977 -9.178 -11.504 1.00 96.94 119 THR A C 1
ATOM 1000 O O . THR A 1 119 ? -9.154 -9.066 -11.831 1.00 96.94 119 THR A O 1
ATOM 1003 N N . PHE A 1 120 ? -7.556 -8.850 -10.281 1.00 96.12 120 PHE A N 1
ATOM 1004 C CA . PHE A 1 120 ? -8.474 -8.387 -9.248 1.00 96.12 120 PHE A CA 1
ATOM 1005 C C . PHE A 1 120 ? -9.143 -7.057 -9.625 1.00 96.12 120 PHE A C 1
ATOM 1007 O O . PHE A 1 120 ? -10.356 -6.923 -9.485 1.00 96.12 120 PHE A O 1
ATOM 1014 N N . ALA A 1 121 ? -8.380 -6.093 -10.152 1.00 96.56 121 ALA A N 1
ATOM 1015 C CA . ALA A 1 121 ? -8.922 -4.820 -10.628 1.00 96.56 121 ALA A CA 1
ATOM 1016 C C . ALA A 1 121 ? -9.933 -5.006 -11.782 1.00 96.56 121 ALA A C 1
ATOM 1018 O O . ALA A 1 121 ? -10.957 -4.327 -11.819 1.00 96.56 121 ALA A O 1
ATOM 1019 N N . GLN A 1 122 ? -9.698 -5.973 -12.677 1.00 95.94 122 GLN A N 1
ATOM 1020 C CA . GLN A 1 122 ? -10.654 -6.348 -13.727 1.00 95.94 122 GLN A CA 1
ATOM 1021 C C . GLN A 1 122 ? -11.932 -6.972 -13.154 1.00 95.94 122 GLN A C 1
ATOM 1023 O O . GLN A 1 122 ? -13.024 -6.626 -13.595 1.00 95.94 122 GLN A O 1
ATOM 1028 N N . LEU A 1 123 ? -11.815 -7.856 -12.157 1.00 94.88 123 LEU A N 1
ATOM 1029 C CA . LEU A 1 123 ? -12.964 -8.516 -11.525 1.00 94.88 123 LEU A CA 1
ATOM 1030 C C . LEU A 1 123 ? -13.910 -7.525 -10.837 1.00 94.88 123 LEU A C 1
ATOM 1032 O O . LEU A 1 123 ? -15.122 -7.717 -10.877 1.00 94.88 123 LEU A O 1
ATOM 1036 N N . ILE A 1 124 ? -13.374 -6.460 -10.234 1.00 92.56 124 ILE A N 1
ATOM 1037 C CA . ILE A 1 124 ? -14.186 -5.391 -9.626 1.00 92.56 124 ILE A CA 1
ATOM 1038 C C . ILE A 1 124 ? -14.673 -4.344 -10.644 1.00 92.56 124 ILE A C 1
ATOM 1040 O O . ILE A 1 124 ? -15.346 -3.393 -10.255 1.00 92.56 124 ILE A O 1
ATOM 1044 N N . GLY A 1 125 ? -14.340 -4.504 -11.930 1.00 93.31 125 GLY A N 1
ATOM 1045 C CA . GLY A 1 125 ? -14.758 -3.606 -13.008 1.00 93.31 125 GLY A CA 1
ATOM 1046 C C . GLY A 1 125 ? -14.067 -2.237 -13.015 1.00 93.31 125 GLY A C 1
ATOM 1047 O O . GLY A 1 125 ? -14.602 -1.298 -13.600 1.00 93.31 125 GLY A O 1
ATOM 1048 N N . ASP A 1 126 ? -12.901 -2.091 -12.376 1.00 94.75 126 ASP A N 1
ATOM 1049 C CA . ASP A 1 126 ? -12.170 -0.817 -12.300 1.00 94.75 126 ASP A CA 1
ATOM 1050 C C . ASP A 1 126 ? -11.114 -0.715 -13.415 1.00 94.75 126 ASP A C 1
ATOM 1052 O O . ASP A 1 126 ? -9.914 -0.929 -13.217 1.00 94.75 126 ASP A O 1
ATOM 1056 N N . GLU A 1 127 ? -11.568 -0.390 -14.628 1.00 95.06 127 GLU A N 1
ATOM 1057 C CA . GLU A 1 127 ? -10.697 -0.239 -15.805 1.00 95.06 127 GLU A CA 1
ATOM 1058 C C . GLU A 1 127 ? -9.645 0.867 -15.634 1.00 95.06 127 GLU A C 1
ATOM 1060 O O . GLU A 1 127 ? -8.527 0.766 -16.155 1.00 95.06 127 GLU A O 1
ATOM 1065 N N . PHE A 1 128 ? -9.976 1.920 -14.881 1.00 96.06 128 PHE A N 1
ATOM 1066 C CA . PHE A 1 128 ? -9.043 3.006 -14.599 1.00 96.06 128 PHE A CA 1
ATOM 1067 C C . PHE A 1 128 ? -7.880 2.510 -13.737 1.00 96.06 128 PHE A C 1
ATOM 1069 O O . PHE A 1 128 ? -6.716 2.786 -14.047 1.00 96.06 128 PHE A O 1
ATOM 1076 N N . LEU A 1 129 ? -8.174 1.730 -12.695 1.00 95.94 129 LEU A N 1
ATOM 1077 C CA . LEU A 1 129 ? -7.160 1.105 -11.856 1.00 95.94 129 LEU A CA 1
ATOM 1078 C C . LEU A 1 129 ? -6.310 0.105 -12.644 1.00 95.94 129 LEU A C 1
ATOM 1080 O O . LEU A 1 129 ? -5.090 0.129 -12.511 1.00 95.94 129 LEU A O 1
ATOM 1084 N N . VAL A 1 130 ? -6.910 -0.715 -13.514 1.00 97.56 130 VAL A N 1
ATOM 1085 C CA . VAL A 1 130 ? -6.165 -1.631 -14.402 1.00 97.56 130 VAL A CA 1
ATOM 1086 C C . VAL A 1 130 ? -5.134 -0.873 -15.238 1.00 97.56 130 VAL A C 1
ATOM 1088 O O . VAL A 1 130 ? -3.970 -1.283 -15.319 1.00 97.56 130 VAL A O 1
ATOM 1091 N N . LYS A 1 131 ? -5.542 0.250 -15.841 1.00 97.94 131 LYS A N 1
ATOM 1092 C CA . LYS A 1 131 ? -4.641 1.104 -16.617 1.00 97.94 131 LYS A CA 1
ATOM 1093 C C . LYS A 1 131 ? -3.503 1.643 -15.749 1.00 97.94 131 LYS A C 1
ATOM 1095 O O . LYS A 1 131 ? -2.346 1.526 -16.142 1.00 97.94 131 LYS A O 1
ATOM 1100 N N . LYS A 1 132 ? -3.811 2.164 -14.557 1.00 97.81 132 LYS A N 1
ATOM 1101 C CA . LYS A 1 132 ? -2.799 2.698 -13.633 1.00 97.81 132 LYS A CA 1
ATOM 1102 C C . LYS A 1 132 ? -1.811 1.654 -13.131 1.00 97.81 132 LYS A C 1
ATOM 1104 O O . LYS A 1 132 ? -0.619 1.924 -13.127 1.00 97.81 132 LYS A O 1
ATOM 1109 N N . LEU A 1 133 ? -2.274 0.456 -12.791 1.00 97.81 133 LEU A N 1
ATOM 1110 C CA . LEU A 1 133 ? -1.400 -0.650 -12.395 1.00 97.81 133 LEU A CA 1
ATOM 1111 C C . LEU A 1 133 ? -0.477 -1.085 -13.540 1.00 97.81 133 LEU A C 1
ATOM 1113 O O . LEU A 1 133 ? 0.677 -1.421 -13.302 1.00 97.81 133 LEU A O 1
ATOM 1117 N N . THR A 1 134 ? -0.973 -1.060 -14.780 1.00 97.94 134 THR A N 1
ATOM 1118 C CA . THR A 1 134 ? -0.170 -1.392 -15.967 1.00 97.94 134 THR A CA 1
ATOM 1119 C C . THR A 1 134 ? 0.916 -0.343 -16.223 1.00 97.94 134 THR A C 1
ATOM 1121 O O . THR A 1 134 ? 2.052 -0.715 -16.506 1.00 97.94 134 THR A O 1
ATOM 1124 N N . GLU A 1 135 ? 0.582 0.948 -16.112 1.00 97.94 135 GLU A N 1
ATOM 1125 C CA . GLU A 1 135 ? 1.550 2.054 -16.211 1.00 97.94 135 GLU A CA 1
ATOM 1126 C C . GLU A 1 135 ? 2.635 1.927 -15.127 1.00 97.94 135 GLU A C 1
ATOM 1128 O O . GLU A 1 135 ? 3.823 1.917 -15.440 1.00 97.94 135 GLU A O 1
ATOM 1133 N N . GLU A 1 136 ? 2.228 1.730 -13.870 1.00 97.06 136 GLU A N 1
ATOM 1134 C CA . GLU A 1 136 ? 3.144 1.605 -12.731 1.00 97.06 136 GLU A CA 1
ATOM 1135 C C . GLU A 1 136 ? 4.082 0.394 -12.869 1.00 97.06 136 GLU A C 1
ATOM 1137 O O . GLU A 1 136 ? 5.284 0.511 -12.648 1.00 97.06 136 GLU A O 1
ATOM 1142 N N . TRP A 1 137 ? 3.560 -0.764 -13.292 1.00 97.94 137 TRP A N 1
ATOM 1143 C CA . TRP A 1 137 ? 4.372 -1.959 -13.535 1.00 97.94 137 TRP A CA 1
ATOM 1144 C C . TRP A 1 137 ? 5.452 -1.715 -14.594 1.00 97.94 137 TRP A C 1
ATOM 1146 O O . TRP A 1 137 ? 6.601 -2.108 -14.409 1.00 97.94 137 TRP A O 1
ATOM 1156 N N . GLN A 1 138 ? 5.113 -1.038 -15.695 1.00 97.31 138 GLN A N 1
ATOM 1157 C CA . GLN A 1 138 ? 6.082 -0.719 -16.747 1.00 97.31 138 GLN A CA 1
ATOM 1158 C C . GLN A 1 138 ? 7.202 0.195 -16.236 1.00 97.31 138 GLN A C 1
ATOM 1160 O O . GLN A 1 138 ? 8.367 -0.005 -16.592 1.00 97.31 138 GLN A O 1
ATOM 1165 N N . GLU A 1 139 ? 6.866 1.181 -15.401 1.00 96.12 139 GLU A N 1
ATOM 1166 C CA . GLU A 1 139 ? 7.848 2.069 -14.775 1.00 96.12 139 GLU A CA 1
ATOM 1167 C C . GLU A 1 139 ? 8.748 1.323 -13.783 1.00 96.12 139 GLU A C 1
ATOM 1169 O O . GLU A 1 139 ? 9.971 1.490 -13.822 1.00 96.12 139 GLU A O 1
ATOM 1174 N N . ASP A 1 140 ? 8.170 0.464 -12.940 1.00 95.06 140 ASP A N 1
ATOM 1175 C CA . ASP A 1 140 ? 8.913 -0.331 -11.962 1.00 95.06 140 ASP A CA 1
ATOM 1176 C C . ASP A 1 140 ? 9.872 -1.313 -12.637 1.00 95.06 140 ASP A C 1
ATOM 1178 O O . ASP A 1 140 ? 11.052 -1.361 -12.291 1.00 95.06 140 ASP A O 1
ATOM 1182 N N . VAL A 1 141 ? 9.407 -2.061 -13.638 1.00 94.50 141 VAL A N 1
ATOM 1183 C CA . VAL A 1 141 ? 10.253 -3.020 -14.358 1.00 94.50 141 VAL A CA 1
ATOM 1184 C C . VAL A 1 141 ? 11.426 -2.312 -15.028 1.00 94.50 141 VAL A C 1
ATOM 1186 O O . VAL A 1 141 ? 12.558 -2.752 -14.871 1.00 94.50 141 VAL A O 1
ATOM 1189 N N . LYS A 1 142 ? 11.195 -1.169 -15.687 1.00 94.44 142 LYS A N 1
ATOM 1190 C CA . LYS A 1 142 ? 12.262 -0.367 -16.312 1.00 94.44 142 LYS A CA 1
ATOM 1191 C C . LYS A 1 142 ? 13.288 0.167 -15.304 1.00 94.44 142 LYS A C 1
ATOM 1193 O O . LYS A 1 142 ? 14.411 0.497 -15.673 1.00 94.44 142 LYS A O 1
ATOM 1198 N N . LYS A 1 143 ? 12.889 0.347 -14.045 1.00 90.88 143 LYS A N 1
ATOM 1199 C CA . LYS A 1 143 ? 13.769 0.846 -12.985 1.00 90.88 143 LYS A CA 1
ATOM 1200 C C . LYS A 1 143 ? 14.678 -0.249 -12.418 1.00 90.88 143 LYS A C 1
ATOM 1202 O O . LYS A 1 143 ? 15.762 0.081 -11.939 1.00 90.88 143 LYS A O 1
ATOM 1207 N N . TYR A 1 144 ? 14.231 -1.505 -12.423 1.00 85.94 144 TYR A N 1
ATOM 1208 C CA . TYR A 1 144 ? 14.917 -2.620 -11.759 1.00 85.94 144 TYR A CA 1
ATOM 1209 C C . TYR A 1 144 ? 15.514 -3.669 -12.715 1.00 85.94 144 TYR A C 1
ATOM 1211 O O . TYR A 1 144 ? 16.344 -4.457 -12.259 1.00 85.94 144 TYR A O 1
ATOM 1219 N N . LEU A 1 145 ? 15.141 -3.663 -14.001 1.00 77.88 145 LEU A N 1
ATOM 1220 C CA . LEU A 1 145 ? 15.760 -4.440 -15.087 1.00 77.88 145 LEU A CA 1
ATOM 1221 C C . LEU A 1 145 ? 16.527 -3.526 -16.048 1.00 77.88 145 LEU A C 1
ATOM 1223 O O . LEU A 1 145 ? 17.633 -3.936 -16.466 1.00 77.88 145 LEU A O 1
#

pLDDT: mean 94.59, std 3.59, range [76.81, 98.5]

Foldseek 3Di:
DVVLVVLLVVLVVLLVDPVVVVCLVVLVVVLVVLLVVVVVDDLVCLVSSLSSNLSSVSSCVVVPNCPCVVSSLVSNVVSCVSNVDCVCVLSSLVSVLLCCLPPVVHNPRSVVSLVVSLVVCVVVVNVVSNVVSVVSVVVSVVVRD

Organism: Streptococcus pneumoniae (NCBI:txid1313)

Sequence (145 aa):
INDMLLIRLFFYQMLIRKDLAKFINQIEKLMLFLLEQKKVTQIENYFIIRDTLISGMCCLEKVGVTDCFNDYLSCLQEIMDKTQDYQKKPLVFMFLWKQALRVERDFSLAESFYQSSKTFAQLIGDEFLVKKLTEEWQEDVKKYL

InterPro domains:
  IPR040799 ComR, tetratr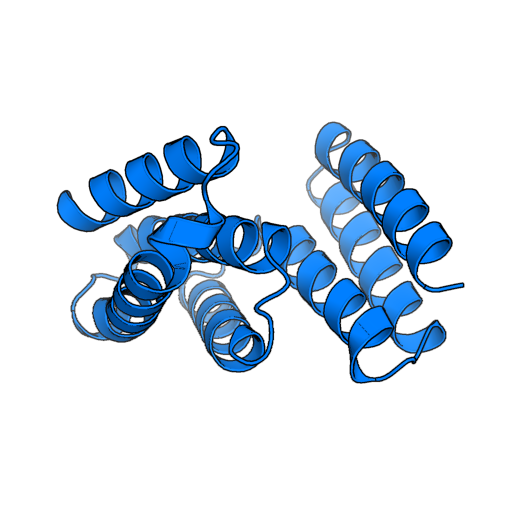icopeptide [PF18710] (1-137)

Radius of gyration: 15.12 Å; chains: 1; bounding box: 33×32×36 Å

Secondary structure (DSSP, 8-state):
-HHHHHHHHHHHHHHH-S-GGGGHHHHHHHHHHHHHHTTTS-GGGHHHHHHHHHHHHHHHHHTT--TTHHHHHHHHHHHHHHHT--TTHHHHHHHHHHHIIIII--HHHHHHHHHHHHHHHHHTT-HHHHHHHHHHHHHHHHHH-